Protein AF-A0A8H9IGS4-F1 (afdb_monomer)

Radius of gyration: 16.65 Å; Cα contacts (8 Å, |Δi|>4): 234; chains: 1; bounding box: 46×33×50 Å

pLDDT: mean 91.94, std 7.35, range [65.69, 98.62]

Secondary structure (DSSP, 8-state):
-HHHHHHHHHHHHHHHHHHHSSHHHHHHHHHHH--TT-EEEESS--THHHHT-SSEEEES-TTS-HHHHHHHHHHHHHT-SS-EEEEEEGGG--TTTB-GGG-EEEEEETTEEEEEE-GGGB-TT--PPP--PPPEEE----

Organism: NCBI:txid368405

Solvent-accessible surface area (backbone atoms only — not comparable to full-atom values): 8054 Å² total; per-residue (Å²): 116,68,66,60,54,52,52,48,53,57,53,52,46,64,69,43,45,55,38,71,37,47,58,54,38,53,55,37,44,45,75,72,69,69,57,71,86,32,38,37,32,48,30,86,71,61,73,57,52,65,78,64,34,85,36,36,35,35,32,41,52,92,87,46,58,54,70,50,25,45,27,42,50,51,55,59,45,67,73,56,94,64,65,45,33,40,40,32,41,55,87,78,60,48,74,57,37,33,45,77,90,48,53,41,80,31,46,61,32,75,94,35,51,34,27,40,32,46,60,84,14,56,42,98,68,48,83,65,66,87,59,85,74,61,77,46,77,46,75,52,86,132

Foldseek 3Di:
DVVVVVCCVVVVCVVCCVAAACLQLQVLVCVVPVDLAEEEEEAQDDCRCQVNDSYKYKFQDNPDDRLQRVLVLLVVQQPDPDRYKYKYFPVSDDVQFFPPVQWAFRQHYPNGGITIHHNVRGDPRDPRDHHDGDMDIHDDDD

Nearest PDB structures (foldseek):
  7mfp-assembly2_D  TM=3.446E-01  e=1.903E+00  Acanthamoeba polyphaga mimivirus
  7mfo-assembly2_C  TM=4.658E-01  e=4.153E+00  Acanthamoeba polyphaga mimivirus
  7mfq-assembly2_C  TM=3.182E-01  e=2.634E+00  Acanthamoeba polyphaga mimivirus

Mean predicted aligned error: 4.89 Å

Sequence (142 aa):
MFSLWLLYSSWGYILLDDVKTPKRIFANIYKKIGQQEATIALVNFSEQFILFSPYRIVHFGYHSQADKQLSAAYMWLQNSSEARYVLINKKDTRAECFKEEALIPVGYAHRAQWVLLSRDALTDKCSLPKTSISAFKYEPPK

Structure (mmCIF, N/CA/C/O backbone):
data_AF-A0A8H9IGS4-F1
#
_entry.id   AF-A0A8H9IGS4-F1
#
loop_
_atom_site.group_PDB
_atom_site.id
_atom_site.type_symbol
_atom_site.label_atom_id
_atom_site.label_alt_id
_atom_site.label_comp_id
_atom_site.label_asym_id
_atom_site.label_entity_id
_atom_site.label_seq_id
_atom_site.pdbx_PDB_ins_code
_atom_site.Cartn_x
_atom_site.Cartn_y
_atom_site.Cartn_z
_atom_site.occupancy
_atom_site.B_iso_or_equiv
_atom_site.auth_seq_id
_atom_site.auth_comp_id
_atom_site.auth_asym_id
_atom_site.auth_atom_id
_atom_site.pdbx_PDB_model_num
ATOM 1 N N . MET A 1 1 ? 31.820 -3.273 -31.628 1.00 65.69 1 MET A N 1
ATOM 2 C CA . MET A 1 1 ? 31.684 -3.643 -30.198 1.00 65.69 1 MET A CA 1
ATOM 3 C C . MET A 1 1 ? 30.839 -2.649 -29.392 1.00 65.69 1 MET A C 1
ATOM 5 O O . MET A 1 1 ? 29.960 -3.100 -28.675 1.00 65.69 1 MET A O 1
ATOM 9 N N . PHE A 1 2 ? 31.033 -1.327 -29.516 1.00 75.88 2 PHE A N 1
ATOM 10 C CA . PHE A 1 2 ? 30.261 -0.313 -28.763 1.00 75.88 2 PHE A CA 1
ATOM 11 C C . PHE A 1 2 ? 28.744 -0.328 -29.019 1.00 75.88 2 PHE A C 1
ATOM 13 O O . PHE A 1 2 ? 27.965 -0.201 -28.079 1.00 75.88 2 PHE A O 1
ATOM 20 N N . SER A 1 3 ? 28.311 -0.554 -30.261 1.00 79.12 3 SER A N 1
ATOM 21 C CA . SER A 1 3 ? 26.884 -0.566 -30.613 1.00 79.12 3 SER A CA 1
ATOM 22 C C . SER A 1 3 ? 26.099 -1.681 -29.914 1.00 79.12 3 SER A C 1
ATOM 24 O O . SER A 1 3 ? 24.941 -1.480 -29.568 1.00 79.12 3 SER A O 1
ATOM 26 N N . LEU A 1 4 ? 26.737 -2.828 -29.644 1.00 81.81 4 LEU A N 1
ATOM 27 C CA . LEU A 1 4 ? 26.123 -3.933 -28.903 1.00 81.81 4 LEU A CA 1
ATOM 28 C C . LEU A 1 4 ? 25.860 -3.539 -27.441 1.00 81.81 4 LEU A C 1
ATOM 30 O O . LEU A 1 4 ? 24.785 -3.809 -26.917 1.00 81.81 4 LEU A O 1
ATOM 34 N N . TRP A 1 5 ? 26.808 -2.849 -26.803 1.00 81.81 5 TRP A N 1
ATOM 35 C CA . TRP A 1 5 ? 26.668 -2.374 -25.423 1.00 81.81 5 TRP A CA 1
ATOM 36 C C . TRP A 1 5 ? 25.646 -1.249 -25.285 1.00 81.81 5 TRP A C 1
ATOM 38 O O . TRP A 1 5 ? 24.908 -1.225 -24.303 1.00 81.81 5 TRP A O 1
ATOM 48 N N . LEU A 1 6 ? 25.568 -0.348 -26.268 1.00 81.56 6 LEU A N 1
ATOM 49 C CA . LEU A 1 6 ? 24.555 0.708 -26.300 1.00 81.56 6 LEU A CA 1
ATOM 50 C C . LEU A 1 6 ? 23.150 0.121 -26.474 1.00 81.56 6 LEU A C 1
ATOM 52 O O . LEU A 1 6 ? 22.269 0.424 -25.676 1.00 81.56 6 LEU A O 1
ATOM 56 N N . LEU A 1 7 ? 22.958 -0.789 -27.437 1.00 78.31 7 LEU A N 1
ATOM 57 C CA . LEU A 1 7 ? 21.678 -1.481 -27.633 1.00 78.31 7 LEU A CA 1
ATOM 58 C C . LEU A 1 7 ? 21.268 -2.281 -26.393 1.00 78.31 7 LEU A C 1
ATOM 60 O O . LEU A 1 7 ? 20.127 -2.181 -25.946 1.00 78.31 7 LEU A O 1
ATOM 64 N N . TYR A 1 8 ? 22.202 -3.027 -25.801 1.00 80.75 8 TYR A N 1
ATOM 65 C CA . TYR A 1 8 ? 21.939 -3.815 -24.601 1.00 80.75 8 TYR A CA 1
ATOM 66 C C . TYR A 1 8 ? 21.579 -2.935 -23.396 1.00 80.75 8 TYR A C 1
ATOM 68 O O . TYR A 1 8 ? 20.606 -3.213 -22.696 1.00 80.75 8 TYR A O 1
ATOM 76 N N . SER A 1 9 ? 22.315 -1.842 -23.180 1.00 80.88 9 SER A N 1
ATOM 77 C CA . SER A 1 9 ? 22.078 -0.933 -22.053 1.00 80.88 9 SER A CA 1
ATOM 78 C C . SER A 1 9 ? 20.759 -0.174 -22.201 1.00 80.88 9 SER A C 1
ATOM 80 O O . SER A 1 9 ? 19.993 -0.104 -21.243 1.00 80.88 9 SER A O 1
ATOM 82 N N . SER A 1 10 ? 20.452 0.350 -23.392 1.00 78.50 10 SER A N 1
ATOM 83 C CA . SER A 1 10 ? 19.215 1.100 -23.633 1.00 78.50 10 SER A CA 1
ATOM 84 C C . SER A 1 10 ? 17.982 0.201 -23.597 1.00 78.50 10 SER A C 1
ATOM 86 O O . SER A 1 10 ? 16.996 0.534 -22.940 1.00 78.50 10 SER A O 1
ATOM 88 N N . TRP A 1 11 ? 18.028 -0.961 -24.252 1.00 79.00 11 TRP A N 1
ATOM 89 C CA . TRP A 1 11 ? 16.861 -1.839 -24.320 1.00 79.00 11 TRP A CA 1
ATOM 90 C C . TRP A 1 11 ? 16.629 -2.589 -23.005 1.00 79.00 11 TRP A C 1
ATOM 92 O O . TRP A 1 11 ? 15.495 -2.684 -22.531 1.00 79.00 11 TRP A O 1
ATOM 102 N N . GLY A 1 12 ? 17.709 -3.041 -22.360 1.00 76.69 12 GLY A N 1
ATOM 103 C CA . GLY A 1 12 ? 17.648 -3.649 -21.035 1.00 76.69 12 GLY A CA 1
ATOM 104 C C . GLY A 1 12 ? 17.122 -2.685 -19.970 1.00 76.69 12 GLY A C 1
ATOM 105 O O . GLY A 1 12 ? 16.391 -3.106 -19.076 1.00 76.69 12 GLY A O 1
ATOM 106 N N . TYR A 1 13 ? 17.425 -1.386 -20.077 1.00 76.19 13 TYR A N 1
ATOM 107 C CA . TYR A 1 13 ? 16.896 -0.378 -19.158 1.00 76.19 13 TYR A CA 1
ATOM 108 C C . TYR A 1 13 ? 15.373 -0.236 -19.261 1.00 76.19 13 TYR A C 1
ATOM 110 O O . TYR A 1 13 ? 14.701 -0.283 -18.234 1.00 76.19 13 TYR A O 1
ATOM 118 N N . ILE A 1 14 ? 14.823 -0.148 -20.479 1.00 76.62 14 ILE A N 1
ATOM 119 C CA . ILE A 1 14 ? 13.369 -0.034 -20.705 1.00 76.62 14 ILE A CA 1
ATOM 120 C C . ILE A 1 14 ? 12.629 -1.240 -20.113 1.00 76.62 14 ILE A C 1
ATOM 122 O O . ILE A 1 14 ? 11.609 -1.077 -19.451 1.00 76.62 14 ILE A O 1
ATOM 126 N N . LEU A 1 15 ? 13.168 -2.449 -20.295 1.00 75.44 15 LEU A N 1
ATOM 127 C CA . LEU A 1 15 ? 12.560 -3.668 -19.756 1.00 75.44 15 LEU A CA 1
ATOM 128 C C . LEU A 1 15 ? 12.600 -3.715 -18.215 1.00 75.44 15 LEU A C 1
ATOM 130 O O . LEU A 1 15 ? 11.709 -4.272 -17.576 1.00 75.44 15 LEU A O 1
ATOM 134 N N . LEU A 1 16 ? 13.651 -3.154 -17.610 1.00 79.19 16 LEU A N 1
ATOM 135 C CA . LEU A 1 16 ? 13.858 -3.179 -16.162 1.00 79.19 16 LEU A CA 1
ATOM 136 C C . LEU A 1 16 ? 13.170 -2.023 -15.420 1.00 79.19 16 LEU A C 1
ATOM 138 O O . LEU A 1 16 ? 12.942 -2.173 -14.217 1.00 79.19 16 LEU A O 1
ATOM 142 N N . ASP A 1 17 ? 12.841 -0.906 -16.083 1.00 78.06 17 ASP A N 1
ATOM 143 C CA . ASP A 1 17 ? 12.199 0.268 -15.455 1.00 78.06 17 ASP A CA 1
ATOM 144 C C . ASP A 1 17 ? 10.896 -0.122 -14.742 1.00 78.06 17 ASP A C 1
ATOM 146 O O . ASP A 1 17 ? 10.676 0.243 -13.587 1.00 78.06 17 ASP A O 1
ATOM 150 N N . ASP A 1 18 ? 10.098 -0.983 -15.375 1.00 73.69 18 ASP A N 1
ATOM 151 C CA . ASP A 1 18 ? 8.821 -1.501 -14.866 1.00 73.69 18 ASP A CA 1
ATOM 152 C C . ASP A 1 18 ? 8.928 -2.312 -13.565 1.00 73.69 18 ASP A C 1
ATOM 154 O O . ASP A 1 18 ? 7.941 -2.484 -12.846 1.00 73.69 18 ASP A O 1
ATOM 158 N N . VAL A 1 19 ? 10.109 -2.870 -13.284 1.00 80.06 19 VAL A N 1
ATOM 159 C CA . VAL A 1 19 ? 10.375 -3.688 -12.090 1.00 80.06 19 VAL A CA 1
ATOM 160 C C . VAL A 1 19 ? 11.153 -2.892 -11.043 1.00 80.06 19 VAL A C 1
ATOM 162 O O . VAL A 1 19 ? 11.070 -3.189 -9.849 1.00 80.06 19 VAL A O 1
ATOM 165 N N . LYS A 1 20 ? 11.924 -1.892 -11.479 1.00 85.94 20 LYS A N 1
ATOM 166 C CA . LYS A 1 20 ? 12.751 -1.036 -10.622 1.00 85.94 20 LYS A CA 1
ATOM 167 C C . LYS A 1 20 ? 12.031 0.207 -10.120 1.00 85.94 20 LYS A C 1
ATOM 169 O O . LYS A 1 20 ? 12.526 0.785 -9.163 1.00 85.94 20 LYS A O 1
ATOM 174 N N . THR A 1 21 ? 10.921 0.594 -10.745 1.00 91.00 21 THR A N 1
ATOM 175 C CA . THR A 1 21 ? 10.111 1.751 -10.358 1.00 91.00 21 THR A CA 1
ATOM 176 C C . THR A 1 21 ? 8.672 1.334 -10.038 1.00 91.00 21 THR A C 1
ATOM 178 O O . THR A 1 21 ? 8.194 0.298 -10.509 1.00 91.00 21 THR A O 1
ATOM 181 N N . PRO A 1 22 ? 7.932 2.138 -9.258 1.00 94.69 22 PRO A N 1
ATOM 182 C CA . PRO A 1 22 ? 6.553 1.833 -8.886 1.00 94.69 22 PRO A CA 1
ATOM 183 C C . PRO A 1 22 ? 5.510 2.377 -9.876 1.00 94.69 22 PRO A C 1
ATOM 185 O O . PRO A 1 22 ? 4.313 2.251 -9.623 1.00 94.69 22 PRO A O 1
ATOM 188 N N . LYS A 1 23 ? 5.914 2.956 -11.017 1.00 94.00 23 LYS A N 1
ATOM 189 C CA . LYS A 1 23 ? 4.991 3.586 -11.985 1.00 94.00 23 LYS A CA 1
ATOM 190 C C . LYS A 1 23 ? 3.869 2.640 -12.422 1.00 94.00 23 LYS A C 1
ATOM 192 O O . LYS A 1 23 ? 2.696 3.010 -12.421 1.00 94.00 23 LYS A O 1
ATOM 197 N N . ARG A 1 24 ? 4.218 1.387 -12.732 1.00 94.38 24 ARG A N 1
ATOM 198 C CA . ARG A 1 24 ? 3.246 0.357 -13.124 1.00 94.38 24 ARG A CA 1
ATOM 199 C C . ARG A 1 24 ? 2.301 -0.025 -11.983 1.00 94.38 24 ARG A C 1
ATOM 201 O O . ARG A 1 24 ? 1.132 -0.300 -12.242 1.00 94.38 24 ARG A O 1
ATOM 208 N N . ILE A 1 25 ? 2.781 -0.002 -10.736 1.00 97.25 25 ILE A N 1
ATOM 209 C CA . ILE A 1 25 ? 1.942 -0.231 -9.553 1.00 97.25 25 ILE A CA 1
ATOM 210 C C . ILE A 1 25 ? 0.866 0.855 -9.467 1.00 97.25 25 ILE A C 1
ATOM 212 O O . ILE A 1 25 ? -0.316 0.529 -9.394 1.00 97.25 25 ILE A O 1
ATOM 216 N N . PHE A 1 26 ? 1.240 2.132 -9.578 1.00 96.69 26 PHE A N 1
ATOM 217 C CA . PHE A 1 26 ? 0.278 3.238 -9.553 1.00 96.69 26 PHE A CA 1
ATOM 218 C C . PHE A 1 26 ? -0.689 3.231 -10.740 1.00 96.69 26 PHE A C 1
ATOM 220 O O . PHE A 1 26 ? -1.884 3.445 -10.549 1.00 96.69 26 PHE A O 1
ATOM 227 N N . ALA A 1 27 ? -0.220 2.897 -11.946 1.00 95.56 27 ALA A N 1
ATOM 228 C CA . ALA A 1 27 ? -1.099 2.727 -13.102 1.00 95.56 27 ALA A CA 1
ATOM 229 C C . ALA A 1 27 ? -2.142 1.614 -12.881 1.00 95.56 27 ALA A C 1
ATOM 231 O O . ALA A 1 27 ? -3.302 1.754 -13.270 1.00 95.56 27 ALA A O 1
ATOM 232 N N . ASN A 1 28 ? -1.755 0.510 -12.236 1.00 97.00 28 ASN A N 1
ATOM 233 C CA . ASN A 1 28 ? -2.679 -0.567 -11.890 1.00 97.00 28 ASN A CA 1
ATOM 234 C C . ASN A 1 28 ? -3.639 -0.171 -10.766 1.00 97.00 28 ASN A C 1
ATOM 236 O O . ASN A 1 28 ? -4.811 -0.530 -10.842 1.00 97.00 28 ASN A O 1
ATOM 240 N N . ILE A 1 29 ? -3.185 0.597 -9.772 1.00 97.38 29 ILE A N 1
ATOM 241 C CA . ILE A 1 29 ? -4.066 1.177 -8.750 1.00 97.38 29 ILE A CA 1
ATOM 242 C C . ILE A 1 29 ? -5.139 2.030 -9.431 1.00 97.38 29 ILE A C 1
ATOM 244 O O . ILE A 1 29 ? -6.322 1.769 -9.233 1.00 97.38 29 ILE A O 1
ATOM 248 N N . TYR A 1 30 ? -4.755 2.949 -10.322 1.00 95.88 30 TYR A N 1
ATOM 249 C CA . TYR A 1 30 ? -5.700 3.783 -11.070 1.00 95.88 30 TYR A CA 1
ATOM 250 C C . TYR A 1 30 ? -6.739 2.948 -11.827 1.00 95.88 30 TYR A C 1
ATOM 252 O O . TYR A 1 30 ? -7.935 3.200 -11.708 1.00 95.88 30 TYR A O 1
ATOM 260 N N . LYS A 1 31 ? -6.308 1.889 -12.525 1.00 96.12 31 LYS A N 1
ATOM 261 C CA . LYS A 1 31 ? -7.216 0.963 -13.226 1.00 96.12 31 LYS A CA 1
ATOM 262 C C . LYS A 1 31 ? -8.184 0.225 -12.296 1.00 96.12 31 LYS A C 1
ATOM 264 O O . LYS A 1 31 ? -9.243 -0.191 -12.755 1.00 96.12 31 LYS A O 1
ATOM 269 N N . LYS A 1 32 ? -7.812 -0.005 -11.033 1.00 94.81 32 LYS A N 1
ATOM 270 C CA . LYS A 1 32 ? -8.616 -0.766 -10.066 1.00 94.81 32 LYS A CA 1
ATOM 271 C C . LYS A 1 32 ? -9.596 0.105 -9.291 1.00 94.81 32 LYS A C 1
ATOM 273 O O . LYS A 1 32 ? -10.731 -0.318 -9.113 1.00 94.81 32 LYS A O 1
ATOM 278 N N . ILE A 1 33 ? -9.167 1.280 -8.830 1.00 92.38 33 ILE A N 1
ATOM 279 C CA . ILE A 1 33 ? -9.987 2.131 -7.952 1.00 92.38 33 ILE A CA 1
ATOM 280 C C . ILE A 1 33 ? -10.565 3.362 -8.658 1.00 92.38 33 ILE A C 1
ATOM 282 O O . ILE A 1 33 ? -11.509 3.949 -8.146 1.00 92.38 33 ILE A O 1
ATOM 286 N N . GLY A 1 34 ? -10.008 3.793 -9.797 1.00 88.19 34 GLY A N 1
ATOM 287 C CA . GLY A 1 34 ? 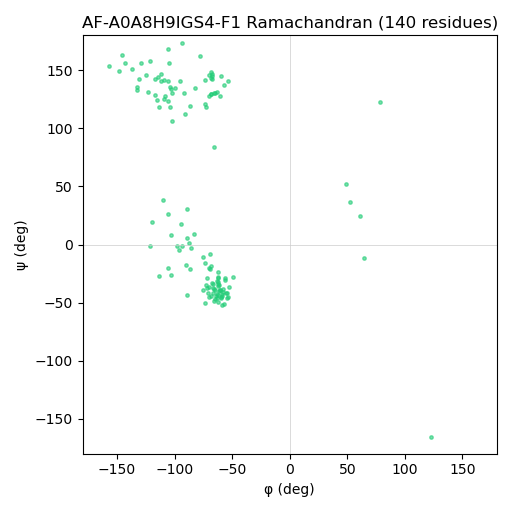-10.478 4.944 -10.590 1.00 88.19 34 GLY A CA 1
ATOM 288 C C . GLY A 1 34 ? -10.387 6.326 -9.916 1.00 88.19 34 GLY A C 1
ATOM 289 O O . GLY A 1 34 ? -10.554 7.345 -10.578 1.00 88.19 34 GLY A O 1
ATOM 290 N N . GLN A 1 35 ? -10.116 6.387 -8.612 1.00 80.69 35 GLN A N 1
ATOM 291 C CA . GLN A 1 35 ? -10.140 7.599 -7.794 1.00 80.69 35 GLN A CA 1
ATOM 292 C C . GLN A 1 35 ? -8.769 8.276 -7.752 1.00 80.69 35 GLN A C 1
ATOM 294 O O . GLN A 1 35 ? -7.853 7.741 -7.137 1.00 80.69 35 GLN A O 1
ATOM 299 N N . GLN A 1 36 ? -8.627 9.468 -8.341 1.00 79.56 36 GLN A N 1
ATOM 300 C CA . GLN A 1 36 ? -7.383 10.257 -8.252 1.00 79.56 36 GLN A CA 1
ATOM 301 C C . GLN A 1 36 ? -7.165 10.871 -6.860 1.00 79.56 36 GLN A C 1
ATOM 303 O O . GLN A 1 36 ? -6.032 10.997 -6.412 1.00 79.56 36 GLN A O 1
ATOM 308 N N . GLU A 1 37 ? -8.248 11.159 -6.135 1.00 88.06 37 GLU A N 1
ATOM 309 C CA . GLU A 1 37 ? -8.213 11.775 -4.799 1.00 88.06 37 GLU A CA 1
ATOM 310 C C . GLU A 1 37 ? -7.975 10.782 -3.647 1.00 88.06 37 GLU A C 1
ATOM 312 O O . GLU A 1 37 ? -8.105 11.129 -2.470 1.00 88.06 37 GLU A O 1
ATOM 317 N N . ALA A 1 38 ? -7.638 9.530 -3.961 1.00 93.94 38 ALA A N 1
ATOM 318 C CA . ALA A 1 38 ? -7.330 8.532 -2.950 1.00 93.94 38 ALA A CA 1
ATOM 319 C C . ALA A 1 38 ? -6.027 8.875 -2.209 1.00 93.94 38 ALA A C 1
ATOM 321 O O . ALA A 1 38 ? -5.050 9.333 -2.803 1.00 93.94 38 ALA A O 1
ATOM 322 N N . THR A 1 39 ? -5.999 8.608 -0.901 1.00 96.12 39 THR A N 1
ATOM 323 C CA . THR A 1 39 ? -4.761 8.671 -0.111 1.00 96.12 39 THR A CA 1
ATOM 324 C C . THR A 1 39 ? -4.235 7.264 0.129 1.00 96.12 39 THR A C 1
ATOM 326 O O . THR A 1 39 ? -4.976 6.390 0.583 1.00 96.12 39 THR A O 1
ATOM 329 N N . ILE A 1 40 ? -2.951 7.048 -0.151 1.00 97.62 40 ILE A N 1
ATOM 330 C CA . ILE A 1 40 ? -2.314 5.736 -0.048 1.00 97.62 40 ILE A CA 1
ATOM 331 C C . ILE A 1 40 ? -1.275 5.755 1.068 1.00 97.62 40 ILE A C 1
ATOM 333 O O . ILE A 1 40 ? -0.295 6.495 1.015 1.00 97.62 40 ILE A O 1
ATOM 337 N N . ALA A 1 41 ? -1.476 4.915 2.076 1.00 97.94 41 ALA A N 1
ATOM 338 C CA . ALA A 1 41 ? -0.471 4.635 3.082 1.00 97.94 41 ALA A CA 1
ATOM 339 C C . ALA A 1 41 ? 0.517 3.572 2.582 1.00 97.94 41 ALA A C 1
ATOM 341 O O . ALA A 1 41 ? 0.103 2.546 2.048 1.00 97.94 41 ALA A O 1
ATOM 342 N N . LEU A 1 42 ? 1.813 3.792 2.781 1.00 98.50 42 LEU A N 1
ATOM 343 C CA . LEU A 1 42 ? 2.872 2.857 2.404 1.00 98.50 42 LEU A CA 1
ATOM 344 C C . LEU A 1 42 ? 3.412 2.119 3.634 1.00 98.50 42 LEU A C 1
ATOM 346 O O . LEU A 1 42 ? 3.709 2.741 4.658 1.00 98.50 42 LEU A O 1
ATOM 350 N N . VAL A 1 43 ? 3.593 0.803 3.509 1.00 98.12 43 VAL A N 1
ATOM 351 C CA . VAL A 1 43 ? 4.228 -0.050 4.527 1.00 98.12 43 VAL A CA 1
ATOM 352 C C . VAL A 1 43 ? 5.423 -0.769 3.913 1.00 98.12 43 VAL A C 1
ATOM 354 O O . VAL A 1 43 ? 5.292 -1.366 2.847 1.00 98.12 43 VAL A O 1
ATOM 357 N N . ASN A 1 44 ? 6.574 -0.727 4.599 1.00 96.88 44 ASN A N 1
ATOM 358 C CA . ASN A 1 44 ? 7.806 -1.426 4.208 1.00 96.88 44 ASN A CA 1
ATOM 359 C C . ASN A 1 44 ? 8.178 -1.198 2.725 1.00 96.88 44 ASN A C 1
ATOM 361 O O . ASN A 1 44 ? 8.333 -2.127 1.930 1.00 96.88 44 ASN A O 1
ATOM 365 N N . PHE A 1 45 ? 8.234 0.074 2.340 1.00 96.38 45 PHE A N 1
ATOM 366 C CA . PHE A 1 45 ? 8.325 0.532 0.955 1.00 96.38 45 PHE A CA 1
ATOM 367 C C . PHE A 1 45 ? 9.725 1.041 0.599 1.00 96.38 45 PHE A C 1
ATOM 369 O O . PHE A 1 45 ? 10.552 1.251 1.475 1.00 96.38 45 PHE A O 1
ATOM 376 N N . SER A 1 46 ? 9.982 1.260 -0.696 1.00 95.44 46 SER A N 1
ATOM 377 C CA . SER A 1 46 ? 11.158 1.995 -1.195 1.00 95.44 46 SER A CA 1
ATOM 378 C C . SER A 1 46 ? 10.795 3.460 -1.440 1.00 95.44 46 SER A C 1
ATOM 380 O O . SER A 1 46 ? 9.728 3.717 -1.988 1.00 95.44 46 SER A O 1
ATOM 382 N N . GLU A 1 47 ? 11.681 4.413 -1.130 1.00 94.25 47 GLU A N 1
ATOM 383 C CA . GLU A 1 47 ? 11.453 5.866 -1.300 1.00 94.25 47 GLU A CA 1
ATOM 384 C C . GLU A 1 47 ? 10.917 6.269 -2.684 1.00 94.25 47 GLU A C 1
ATOM 386 O O . GLU A 1 47 ? 10.154 7.227 -2.801 1.00 94.25 47 GLU A O 1
ATOM 391 N N . GLN A 1 48 ? 11.232 5.500 -3.731 1.00 95.06 48 GLN A N 1
ATOM 392 C CA . GLN A 1 48 ? 10.693 5.715 -5.075 1.00 95.06 48 GLN A CA 1
ATOM 393 C C . GLN A 1 48 ? 9.157 5.707 -5.130 1.00 95.06 48 GLN A C 1
ATOM 395 O O . GLN A 1 48 ? 8.583 6.392 -5.971 1.00 95.06 48 GLN A O 1
ATOM 400 N N . PHE A 1 49 ? 8.473 4.981 -4.238 1.00 96.75 49 PHE A N 1
ATOM 401 C CA . PHE A 1 49 ? 7.010 5.033 -4.145 1.00 96.75 49 PHE A CA 1
ATOM 402 C C . PHE A 1 49 ? 6.502 6.420 -3.777 1.00 96.75 49 PHE A C 1
ATOM 404 O O . PHE A 1 49 ? 5.450 6.798 -4.266 1.00 96.75 49 PHE A O 1
ATOM 411 N N . ILE A 1 50 ? 7.240 7.194 -2.981 1.00 95.94 50 ILE A N 1
ATOM 412 C CA . ILE A 1 50 ? 6.886 8.591 -2.714 1.00 95.94 50 ILE A CA 1
ATOM 413 C C . ILE A 1 50 ? 7.191 9.434 -3.956 1.00 95.94 50 ILE A C 1
ATOM 415 O O . ILE A 1 50 ? 6.314 10.137 -4.446 1.00 95.94 50 ILE A O 1
ATOM 419 N N . LEU A 1 51 ? 8.405 9.310 -4.506 1.00 94.06 51 LEU A N 1
ATOM 420 C CA . LEU A 1 51 ? 8.893 10.161 -5.601 1.00 94.06 51 LEU A CA 1
ATOM 421 C C . LEU A 1 51 ? 8.072 10.062 -6.894 1.00 94.06 51 LEU A C 1
ATOM 423 O O . LEU A 1 51 ? 7.947 11.047 -7.613 1.00 94.06 51 LEU A O 1
ATOM 427 N N . PHE A 1 52 ? 7.540 8.879 -7.207 1.00 94.44 52 PHE A N 1
ATOM 428 C CA . PHE A 1 52 ? 6.755 8.635 -8.420 1.00 94.44 52 PHE A CA 1
ATOM 429 C C . PHE A 1 52 ? 5.244 8.570 -8.161 1.00 94.44 52 PHE A C 1
ATOM 431 O O . PHE A 1 52 ? 4.500 8.175 -9.060 1.00 94.44 52 PHE A O 1
ATOM 438 N N . SER A 1 53 ? 4.779 8.889 -6.948 1.00 95.25 53 SER A N 1
ATOM 439 C CA . SER A 1 53 ? 3.356 8.790 -6.626 1.00 95.25 53 SER A CA 1
ATOM 440 C C . SER A 1 53 ? 2.542 9.860 -7.354 1.00 95.25 53 SER A C 1
ATOM 442 O O . SER A 1 53 ? 2.834 11.041 -7.190 1.00 95.25 53 SER A O 1
ATOM 444 N N . PRO A 1 54 ? 1.465 9.490 -8.070 1.00 95.25 54 PRO A N 1
ATOM 445 C CA . PRO A 1 54 ? 0.434 10.434 -8.492 1.00 95.25 54 PRO A CA 1
ATOM 446 C C . PRO A 1 54 ? -0.644 10.650 -7.411 1.00 95.25 54 PRO A C 1
ATOM 448 O O . PRO A 1 54 ? -1.564 11.433 -7.608 1.00 95.25 54 PRO A O 1
ATOM 451 N N . TYR A 1 55 ? -0.561 9.935 -6.285 1.00 96.06 55 TYR A N 1
ATOM 452 C CA . TYR A 1 55 ? -1.504 9.993 -5.167 1.00 96.06 55 TYR A CA 1
ATOM 453 C C . TYR A 1 55 ? -0.921 10.752 -3.980 1.00 96.06 55 TYR A C 1
ATOM 455 O O . TYR A 1 55 ? 0.297 10.759 -3.773 1.00 96.06 55 TYR A O 1
ATOM 463 N N . ARG A 1 56 ? -1.798 11.286 -3.124 1.00 96.06 56 ARG A N 1
ATOM 464 C CA . ARG A 1 56 ? -1.411 11.694 -1.769 1.00 96.06 56 ARG A CA 1
ATOM 465 C C . ARG A 1 56 ? -0.897 10.472 -1.012 1.00 96.06 56 ARG A C 1
ATOM 467 O O . ARG A 1 56 ? -1.582 9.450 -0.948 1.00 96.06 56 ARG A O 1
ATOM 474 N N . ILE A 1 57 ? 0.295 10.578 -0.435 1.00 97.38 57 ILE A N 1
ATOM 475 C CA . ILE A 1 57 ? 0.938 9.484 0.294 1.00 97.38 57 ILE A CA 1
ATOM 476 C C . ILE A 1 57 ? 0.951 9.762 1.791 1.00 97.38 57 ILE A C 1
ATOM 478 O O . ILE A 1 57 ? 1.206 10.880 2.236 1.00 97.38 57 ILE A O 1
ATOM 482 N N . VAL A 1 58 ? 0.727 8.705 2.567 1.00 97.56 58 VAL A N 1
ATOM 483 C CA . VAL A 1 58 ? 1.058 8.641 3.990 1.00 97.56 58 VAL A CA 1
ATOM 484 C C . VAL A 1 58 ? 2.108 7.551 4.207 1.00 97.56 58 VAL A C 1
ATOM 486 O O . VAL A 1 58 ? 2.057 6.497 3.584 1.00 97.56 58 VAL A O 1
ATOM 489 N N . HIS A 1 59 ? 3.070 7.758 5.096 1.00 97.88 59 HIS A N 1
ATOM 490 C CA . HIS A 1 59 ? 3.967 6.687 5.535 1.00 97.88 59 HIS A CA 1
ATOM 491 C C . HIS A 1 59 ? 4.355 6.858 7.003 1.00 97.88 59 HIS A C 1
ATOM 493 O O . HIS A 1 59 ? 4.217 7.938 7.568 1.00 97.88 59 HIS A O 1
ATOM 499 N N . PHE A 1 60 ? 4.864 5.803 7.636 1.00 97.38 60 PHE A N 1
ATOM 500 C CA . PHE A 1 60 ? 5.092 5.772 9.090 1.00 97.38 60 PHE A CA 1
ATOM 501 C C . PHE A 1 60 ? 6.583 5.791 9.459 1.00 97.38 60 PHE A C 1
ATOM 503 O O . PHE A 1 60 ? 7.038 5.118 10.382 1.00 97.38 60 PHE A O 1
ATOM 510 N N . GLY A 1 61 ? 7.355 6.570 8.695 1.00 95.44 61 GLY A N 1
ATOM 511 C CA . GLY A 1 61 ? 8.813 6.679 8.794 1.00 95.44 61 GLY A CA 1
ATOM 512 C C . GLY A 1 61 ? 9.543 5.500 8.143 1.00 95.44 61 GLY A C 1
ATOM 513 O O . GLY A 1 61 ? 9.341 4.350 8.516 1.00 95.44 61 GLY A O 1
ATOM 514 N N . TYR A 1 62 ? 10.411 5.793 7.171 1.00 92.19 62 TYR A N 1
ATOM 515 C CA . TYR A 1 62 ? 11.103 4.779 6.362 1.00 92.19 62 TYR A CA 1
ATOM 516 C C . TYR A 1 62 ? 11.944 3.798 7.203 1.00 92.19 62 TYR A C 1
ATOM 518 O O . TYR A 1 62 ? 11.893 2.593 6.983 1.00 92.19 62 TYR A O 1
ATOM 526 N N . HIS A 1 63 ? 12.645 4.298 8.227 1.00 93.25 63 HIS A N 1
ATOM 527 C CA . HIS A 1 63 ? 13.474 3.486 9.132 1.00 93.25 63 HIS A CA 1
ATOM 528 C C . HIS A 1 63 ? 12.723 2.890 10.335 1.00 93.25 63 HIS A C 1
ATOM 530 O O . HIS A 1 63 ? 13.334 2.234 11.180 1.00 93.25 63 HIS A O 1
ATOM 536 N N . SER A 1 64 ? 11.412 3.112 10.458 1.00 95.94 64 SER A N 1
ATOM 537 C CA . SER A 1 64 ? 10.625 2.484 11.523 1.00 95.94 64 SER A CA 1
ATOM 538 C C . SER A 1 64 ? 10.526 0.975 11.285 1.00 95.94 64 SER A C 1
ATOM 540 O O . SER A 1 64 ? 10.457 0.526 10.144 1.00 95.94 64 SER A O 1
ATOM 542 N N . GLN A 1 65 ? 10.453 0.175 12.351 1.00 95.88 65 GLN A N 1
ATOM 543 C CA . GLN A 1 65 ? 10.255 -1.276 12.233 1.00 95.88 65 GLN A CA 1
ATOM 544 C C . GLN A 1 65 ? 8.970 -1.604 11.455 1.00 95.88 65 GLN A C 1
ATOM 546 O O . GLN A 1 65 ? 7.926 -1.002 11.720 1.00 95.88 65 GLN A O 1
ATOM 551 N N . ALA A 1 66 ? 9.034 -2.584 10.546 1.00 94.81 66 ALA A N 1
ATOM 552 C CA . ALA A 1 66 ? 7.931 -2.941 9.648 1.00 94.81 66 ALA A CA 1
ATOM 553 C C . ALA A 1 66 ? 6.623 -3.254 10.395 1.00 94.81 66 ALA A C 1
ATOM 555 O O . ALA A 1 66 ? 5.572 -2.744 10.024 1.00 94.81 66 ALA A O 1
ATOM 556 N N . ASP A 1 67 ? 6.693 -3.984 11.511 1.00 95.00 67 ASP A N 1
ATOM 557 C CA . ASP A 1 67 ? 5.523 -4.302 12.340 1.00 95.00 67 ASP A CA 1
ATOM 558 C C . ASP A 1 67 ? 4.853 -3.062 12.940 1.00 95.00 67 ASP A C 1
ATOM 560 O O . ASP A 1 67 ? 3.626 -2.994 13.038 1.00 95.00 67 ASP A O 1
ATOM 564 N N . LYS A 1 68 ? 5.645 -2.046 13.306 1.00 96.94 68 LYS A N 1
ATOM 565 C CA . LYS A 1 68 ? 5.101 -0.768 13.775 1.00 96.94 68 LYS A CA 1
ATOM 566 C C . LYS A 1 68 ? 4.471 0.001 12.616 1.00 96.94 68 LYS A C 1
ATOM 568 O O . LYS A 1 68 ? 3.384 0.537 12.786 1.00 96.94 68 LYS A O 1
ATOM 573 N N . GLN A 1 69 ? 5.096 0.017 11.435 1.00 97.88 69 GLN A N 1
ATOM 574 C CA . GLN A 1 69 ? 4.486 0.622 10.244 1.00 97.88 69 GLN A CA 1
ATOM 575 C C . GLN A 1 69 ? 3.150 -0.050 9.895 1.00 97.88 69 GLN A C 1
ATOM 577 O O . GLN A 1 69 ? 2.172 0.646 9.647 1.00 97.88 69 GLN A O 1
ATOM 582 N N . LEU A 1 70 ? 3.088 -1.386 9.936 1.00 97.38 70 LEU A N 1
ATOM 583 C CA . LEU A 1 70 ? 1.877 -2.159 9.667 1.00 97.38 70 LEU A CA 1
ATOM 584 C C . LEU A 1 70 ? 0.772 -1.863 10.684 1.00 97.38 70 LEU A C 1
ATOM 586 O O . LEU A 1 70 ? -0.368 -1.616 10.300 1.00 97.38 70 LEU A O 1
ATOM 590 N N . SER A 1 71 ? 1.114 -1.844 11.974 1.00 96.62 71 SER A N 1
ATOM 591 C CA . SER A 1 71 ? 0.177 -1.482 13.043 1.00 96.62 71 SER A CA 1
ATOM 592 C C . SER A 1 71 ? -0.372 -0.061 12.866 1.00 96.62 71 SER A C 1
ATOM 594 O O . SER A 1 71 ? -1.586 0.150 12.910 1.00 96.62 71 SER A O 1
ATOM 596 N N . ALA A 1 72 ? 0.498 0.912 12.573 1.00 97.06 72 ALA A N 1
ATOM 597 C CA . ALA A 1 72 ? 0.083 2.288 12.317 1.00 97.06 72 ALA A CA 1
ATOM 598 C C . ALA A 1 72 ? -0.811 2.397 11.072 1.00 97.06 72 ALA A C 1
ATOM 600 O O . ALA A 1 72 ? -1.833 3.080 11.112 1.00 97.06 72 ALA A O 1
ATOM 601 N N . ALA A 1 73 ? -0.468 1.688 9.992 1.00 97.12 73 ALA A N 1
ATOM 602 C CA . ALA A 1 73 ? -1.245 1.643 8.756 1.00 97.12 73 ALA A CA 1
ATOM 603 C C . ALA A 1 73 ? -2.637 1.046 8.972 1.00 97.12 73 ALA A C 1
ATOM 605 O O . ALA A 1 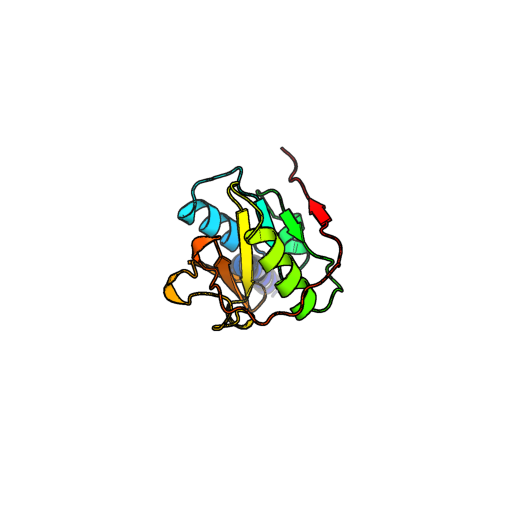73 ? -3.623 1.606 8.496 1.00 97.12 73 ALA A O 1
ATOM 606 N N . TYR A 1 74 ? -2.723 -0.043 9.738 1.00 96.31 74 TYR A N 1
ATOM 607 C CA . TYR A 1 74 ? -3.982 -0.674 10.117 1.00 96.31 74 TYR A CA 1
ATOM 608 C C . TYR A 1 74 ? -4.883 0.307 10.880 1.00 96.31 74 TYR A C 1
ATOM 610 O O . TYR A 1 74 ? -6.025 0.547 10.488 1.00 96.31 74 TYR A O 1
ATOM 618 N N . MET A 1 75 ? -4.349 0.940 11.932 1.00 94.75 75 MET A N 1
ATOM 619 C CA . MET A 1 75 ? -5.082 1.934 12.724 1.00 94.75 75 MET A CA 1
ATOM 620 C C . MET A 1 75 ? -5.496 3.148 11.878 1.00 94.75 75 MET A C 1
ATOM 622 O O .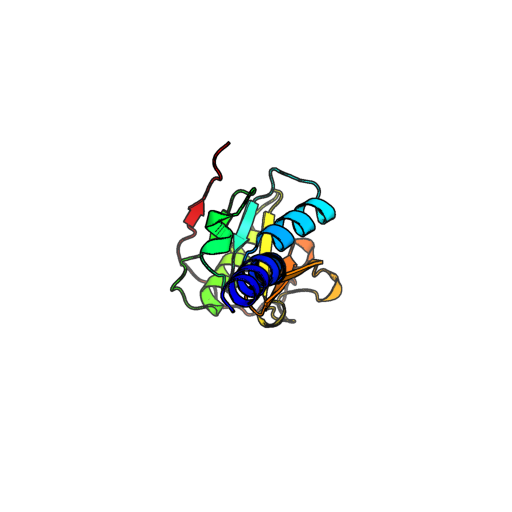 MET A 1 75 ? -6.603 3.666 12.019 1.00 94.75 75 MET A O 1
ATOM 626 N N . TRP A 1 76 ? -4.624 3.611 10.983 1.00 95.44 76 TRP A N 1
ATOM 627 C CA . TRP A 1 76 ? -4.894 4.740 10.092 1.00 95.44 76 TRP A CA 1
ATOM 628 C C . TRP A 1 76 ? -6.005 4.443 9.074 1.00 95.44 76 TRP A C 1
ATOM 630 O O . TRP A 1 76 ? -6.833 5.319 8.803 1.00 95.44 76 TRP A O 1
ATOM 640 N N . LEU A 1 77 ? -6.040 3.216 8.544 1.00 95.56 77 LEU A N 1
ATOM 641 C CA . LEU A 1 77 ? -7.054 2.746 7.601 1.00 95.56 77 LEU A CA 1
ATOM 642 C C . LEU A 1 77 ? -8.411 2.518 8.287 1.00 95.56 77 LEU A C 1
ATOM 644 O O . LEU A 1 77 ? -9.453 2.798 7.700 1.00 95.56 77 LEU A O 1
ATOM 648 N N . GLN A 1 78 ? -8.407 2.063 9.543 1.00 93.31 78 GLN A N 1
ATOM 649 C CA . GLN A 1 78 ? -9.626 1.833 10.325 1.00 93.31 78 GLN A CA 1
ATOM 650 C C . GLN A 1 78 ? -10.380 3.137 10.651 1.00 93.31 78 GLN A C 1
ATOM 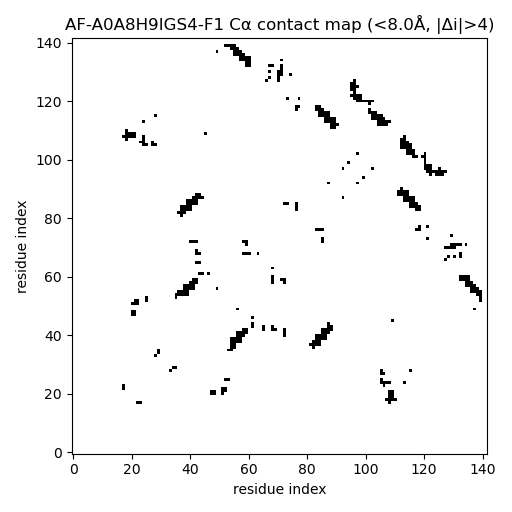652 O O . GLN A 1 78 ? -11.613 3.155 10.635 1.00 93.31 78 GLN A O 1
ATOM 657 N N . ASN A 1 79 ? -9.647 4.222 10.925 1.00 84.62 79 ASN A N 1
ATOM 658 C CA . ASN A 1 79 ? -10.159 5.477 11.490 1.00 84.62 79 ASN A CA 1
ATOM 659 C C . ASN A 1 79 ? -10.640 6.513 10.448 1.00 84.62 79 ASN A C 1
ATOM 661 O O . ASN A 1 79 ? -10.514 7.718 10.677 1.00 84.62 79 ASN A O 1
ATOM 665 N N . SER A 1 80 ? -11.152 6.100 9.284 1.00 78.06 80 SER A N 1
ATOM 666 C CA . SER A 1 80 ? -11.619 7.055 8.267 1.00 78.06 80 SER A CA 1
ATOM 667 C C . SER A 1 80 ? -12.778 6.564 7.415 1.00 78.06 80 SER A C 1
ATOM 669 O O . SER A 1 80 ? -12.890 5.378 7.118 1.00 78.06 80 SER A O 1
ATOM 671 N N . SER A 1 81 ? -13.601 7.523 6.992 1.00 69.81 81 SER A N 1
ATOM 672 C CA . SER A 1 81 ? -14.632 7.394 5.961 1.00 69.81 81 SER A CA 1
ATOM 673 C C . SER A 1 81 ? -14.162 7.849 4.569 1.00 69.81 81 SER A C 1
ATOM 675 O O . SER A 1 81 ? -14.913 7.722 3.607 1.00 69.81 81 SER A O 1
ATOM 677 N N . GLU A 1 82 ? -12.947 8.394 4.443 1.00 79.25 82 GLU A N 1
ATOM 678 C CA . GLU A 1 82 ? -12.373 8.837 3.166 1.00 79.25 82 GLU A CA 1
ATOM 679 C C . GLU A 1 82 ? -11.844 7.651 2.343 1.00 79.25 82 GLU A C 1
ATOM 681 O O . GLU A 1 82 ? -11.550 6.583 2.884 1.00 79.25 82 GLU A O 1
ATOM 686 N N . ALA A 1 83 ? -11.645 7.861 1.036 1.00 89.06 83 ALA A N 1
ATOM 687 C CA . ALA A 1 83 ? -10.995 6.902 0.141 1.00 89.06 83 ALA A CA 1
ATOM 688 C C . ALA A 1 83 ? -9.511 6.706 0.514 1.00 89.06 83 ALA A C 1
ATOM 690 O O . ALA A 1 83 ? -8.608 7.351 -0.030 1.00 89.06 83 ALA A O 1
ATOM 691 N N . ARG A 1 84 ? -9.268 5.822 1.483 1.00 95.31 84 ARG A N 1
ATOM 692 C CA . ARG A 1 84 ? -7.947 5.451 1.988 1.00 95.31 84 ARG A CA 1
ATOM 693 C C . ARG A 1 84 ? -7.617 4.022 1.628 1.00 95.31 84 ARG A C 1
ATOM 695 O O . ARG A 1 84 ? -8.457 3.130 1.729 1.00 95.31 84 ARG A O 1
ATOM 702 N N . TYR A 1 85 ? -6.356 3.820 1.281 1.00 97.50 85 TYR A N 1
ATOM 703 C CA . TYR A 1 85 ? -5.831 2.505 0.975 1.00 97.50 85 TYR A CA 1
ATOM 704 C C . TYR A 1 85 ? -4.462 2.310 1.610 1.00 97.50 85 TYR A C 1
ATOM 706 O O . TYR A 1 85 ? -3.715 3.270 1.782 1.00 97.50 85 TYR A O 1
ATOM 714 N N . VAL A 1 86 ? -4.112 1.070 1.936 1.00 98.06 86 VAL A N 1
ATOM 715 C CA . VAL A 1 86 ? -2.750 0.695 2.334 1.00 98.06 86 VAL A CA 1
ATOM 716 C C . VAL A 1 86 ? -2.124 -0.113 1.207 1.00 98.06 86 VAL A C 1
ATOM 718 O O . VAL A 1 86 ? -2.711 -1.084 0.737 1.00 98.06 86 VAL A O 1
ATOM 721 N N . LEU A 1 87 ? -0.937 0.289 0.773 1.00 98.62 87 LEU A N 1
ATOM 722 C CA . LEU A 1 87 ? -0.123 -0.419 -0.201 1.00 98.62 87 LEU A CA 1
ATOM 723 C C . LEU A 1 87 ? 1.020 -1.122 0.531 1.00 98.62 87 LEU A C 1
ATOM 725 O O . LEU A 1 87 ? 1.850 -0.485 1.185 1.00 98.62 87 LEU A O 1
ATOM 729 N N . ILE A 1 88 ? 1.043 -2.446 0.423 1.00 98.50 88 ILE A N 1
ATOM 730 C CA . ILE A 1 88 ? 1.971 -3.305 1.155 1.00 98.50 88 ILE A CA 1
ATOM 731 C C . ILE A 1 88 ? 2.421 -4.478 0.285 1.00 98.50 88 ILE A C 1
ATOM 733 O O . ILE A 1 88 ? 1.739 -4.885 -0.659 1.00 98.50 88 ILE A O 1
ATOM 737 N N . ASN A 1 89 ? 3.582 -5.037 0.610 1.00 98.25 89 ASN A N 1
ATOM 738 C CA . ASN A 1 89 ? 3.997 -6.321 0.075 1.00 98.25 89 ASN A CA 1
ATOM 739 C C . ASN A 1 89 ? 3.056 -7.433 0.566 1.00 98.25 89 ASN A C 1
ATOM 741 O O . ASN A 1 89 ? 2.840 -7.582 1.765 1.00 98.25 89 ASN A O 1
ATOM 745 N N . LYS A 1 90 ? 2.555 -8.268 -0.344 1.00 97.88 90 LYS A N 1
ATOM 746 C CA . LYS A 1 90 ? 1.669 -9.395 -0.043 1.00 97.88 90 LYS A CA 1
ATOM 747 C C . LYS A 1 90 ? 2.241 -10.316 1.034 1.00 97.88 90 LYS A C 1
ATOM 749 O O . LYS A 1 90 ? 1.501 -10.821 1.858 1.00 97.88 90 LYS 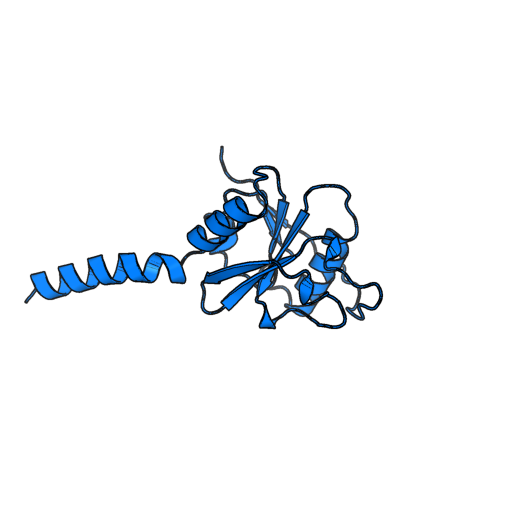A O 1
ATOM 754 N N . LYS A 1 91 ? 3.556 -10.536 1.065 1.00 96.81 91 LYS A N 1
ATOM 755 C CA . LYS A 1 91 ? 4.159 -11.415 2.082 1.00 96.81 91 LYS A CA 1
ATOM 756 C C . LYS A 1 91 ? 4.122 -10.822 3.503 1.00 96.81 91 LYS A C 1
ATOM 758 O O . LYS A 1 91 ? 4.275 -11.566 4.461 1.00 96.81 91 LYS A O 1
ATOM 763 N N . ASP A 1 92 ? 3.970 -9.501 3.615 1.00 96.50 92 ASP A N 1
ATOM 764 C CA . ASP A 1 92 ? 3.957 -8.774 4.887 1.00 96.50 92 ASP A CA 1
ATOM 765 C C . ASP A 1 92 ? 2.511 -8.594 5.408 1.00 96.50 92 ASP A C 1
ATOM 767 O O . ASP A 1 92 ? 2.303 -8.034 6.486 1.00 96.50 92 ASP A O 1
ATOM 771 N N . THR A 1 93 ? 1.495 -9.070 4.670 1.00 95.81 93 THR A N 1
ATOM 772 C CA . THR A 1 93 ? 0.115 -9.120 5.170 1.00 95.81 93 THR A CA 1
ATOM 773 C C . THR A 1 93 ? -0.042 -10.232 6.197 1.00 95.81 93 THR A C 1
ATOM 775 O O . THR A 1 93 ? 0.488 -11.329 6.032 1.00 95.81 93 THR A O 1
ATOM 778 N N . ARG A 1 94 ? -0.827 -9.960 7.238 1.00 94.94 94 ARG A N 1
ATOM 779 C CA . ARG A 1 94 ? -1.142 -10.910 8.306 1.00 94.94 94 ARG A CA 1
ATOM 780 C C . ARG A 1 94 ? -2.572 -11.416 8.159 1.00 94.94 94 ARG A C 1
ATOM 782 O O . ARG A 1 94 ? -3.495 -10.600 8.142 1.00 94.94 94 ARG A O 1
ATOM 789 N N . ALA A 1 95 ? -2.752 -12.731 8.059 1.00 93.31 95 ALA A N 1
ATOM 790 C CA . ALA A 1 95 ? -4.056 -13.354 7.813 1.00 93.31 95 ALA A CA 1
ATOM 791 C C . ALA A 1 95 ? -5.068 -13.081 8.941 1.00 93.31 95 ALA A C 1
ATOM 793 O O . ALA A 1 95 ? -6.268 -13.005 8.706 1.00 93.31 95 ALA A O 1
ATOM 794 N N . GLU A 1 96 ? -4.589 -12.880 10.169 1.00 94.62 96 GLU A N 1
ATOM 795 C CA . GLU A 1 96 ? -5.411 -12.505 11.319 1.00 94.62 96 GLU A CA 1
ATOM 796 C C . GLU A 1 96 ? -5.853 -11.033 11.322 1.00 94.62 96 GLU A C 1
ATOM 798 O O . GLU A 1 96 ? -6.676 -10.661 12.154 1.00 94.62 96 GLU A O 1
ATOM 803 N N . CYS A 1 97 ? -5.294 -10.199 10.437 1.00 95.81 97 CYS A N 1
ATOM 804 C CA . CYS A 1 97 ? -5.604 -8.770 10.322 1.00 95.81 97 CYS A CA 1
ATOM 805 C C . CYS A 1 97 ? -6.295 -8.406 9.002 1.00 95.81 97 CYS A C 1
ATOM 807 O O . CYS A 1 97 ? -7.022 -7.410 8.958 1.00 95.81 97 CYS A O 1
ATOM 809 N N . PHE A 1 98 ? -6.067 -9.177 7.934 1.00 96.62 98 PHE A N 1
ATOM 810 C CA . PHE A 1 98 ? -6.591 -8.885 6.603 1.00 96.62 98 PHE A CA 1
ATOM 811 C C . PHE A 1 98 ? -7.239 -10.110 5.956 1.00 96.62 98 PHE A C 1
ATOM 813 O O . PHE A 1 98 ? -6.671 -11.199 5.963 1.00 96.62 98 PHE A O 1
ATOM 820 N N . LYS A 1 99 ? -8.410 -9.907 5.349 1.00 97.00 99 LYS A N 1
ATOM 821 C CA . LYS A 1 99 ? -9.128 -10.908 4.550 1.00 97.00 99 LYS A CA 1
ATOM 822 C C . LYS A 1 99 ? -8.404 -11.105 3.218 1.00 97.00 99 LYS A C 1
ATOM 824 O O . LYS A 1 99 ? -8.302 -10.157 2.437 1.00 97.00 99 LYS A O 1
ATOM 829 N N . GLU A 1 100 ? -7.917 -12.316 2.954 1.00 94.69 100 GLU A N 1
ATOM 830 C CA . GLU A 1 100 ? -7.152 -12.645 1.739 1.00 94.69 100 GLU A CA 1
ATOM 831 C C . GLU A 1 100 ? -7.962 -12.349 0.464 1.00 94.69 100 GLU A C 1
ATOM 833 O O . GLU A 1 100 ? -7.436 -11.828 -0.516 1.00 94.69 100 GLU A O 1
ATOM 838 N N . GLU A 1 101 ? -9.267 -12.615 0.495 1.00 95.81 101 GLU A N 1
ATOM 839 C CA . GLU A 1 101 ? -10.202 -12.395 -0.609 1.00 95.81 101 GLU A CA 1
ATOM 840 C C . GLU A 1 101 ? -10.450 -10.913 -0.934 1.00 95.81 101 GLU A C 1
ATOM 842 O O . GLU A 1 101 ? -10.904 -10.591 -2.031 1.00 95.81 101 GLU A O 1
ATOM 847 N N . ALA A 1 102 ? -10.139 -10.009 -0.002 1.00 95.81 102 ALA A N 1
ATOM 848 C CA . ALA A 1 102 ? -10.300 -8.566 -0.165 1.00 95.81 102 ALA A CA 1
ATOM 849 C C . ALA A 1 102 ? -8.991 -7.857 -0.561 1.00 95.81 102 ALA A C 1
ATOM 851 O O . ALA A 1 102 ? -8.981 -6.640 -0.759 1.00 95.81 102 ALA A O 1
ATOM 852 N N . LEU A 1 103 ? -7.880 -8.595 -0.682 1.00 97.44 103 LEU A N 1
ATOM 853 C CA . LEU A 1 103 ? -6.620 -8.061 -1.190 1.00 97.44 103 LEU A CA 1
ATOM 854 C C . LEU A 1 103 ? -6.757 -7.738 -2.679 1.00 97.44 103 LEU A C 1
ATOM 856 O O . LEU A 1 103 ? -7.137 -8.598 -3.472 1.00 97.44 103 LEU A O 1
ATOM 860 N N . ILE A 1 104 ? -6.374 -6.530 -3.093 1.00 97.75 104 ILE A N 1
ATOM 861 C CA . ILE A 1 104 ? -6.399 -6.127 -4.504 1.00 97.75 104 ILE A CA 1
ATOM 862 C C . ILE A 1 104 ? -4.969 -6.199 -5.060 1.00 97.75 104 ILE A C 1
ATOM 864 O O . ILE A 1 104 ? -4.153 -5.331 -4.741 1.00 97.75 104 ILE A O 1
ATOM 868 N N . PRO A 1 105 ? -4.609 -7.186 -5.903 1.00 98.12 105 PRO A N 1
ATOM 869 C CA . PRO A 1 105 ? -3.267 -7.267 -6.473 1.00 98.12 105 PRO A CA 1
ATOM 870 C C . PRO A 1 105 ? -3.018 -6.120 -7.455 1.00 98.12 105 PRO A C 1
ATOM 872 O O . PRO A 1 105 ? -3.810 -5.897 -8.375 1.00 98.12 105 PRO A O 1
ATOM 875 N N . VAL A 1 106 ? -1.895 -5.416 -7.285 1.00 98.00 106 VAL A N 1
ATOM 876 C CA . VAL A 1 106 ? -1.524 -4.254 -8.117 1.00 98.00 106 VAL A CA 1
ATOM 877 C C . VAL A 1 106 ? -0.183 -4.418 -8.837 1.00 98.00 106 VAL A C 1
ATOM 879 O O . VAL A 1 106 ? 0.183 -3.584 -9.665 1.00 98.00 106 VAL A O 1
ATOM 882 N N . GLY A 1 107 ? 0.509 -5.538 -8.622 1.00 96.88 107 GLY A N 1
ATOM 883 C CA . GLY A 1 107 ? 1.607 -6.003 -9.472 1.00 96.88 107 GLY A CA 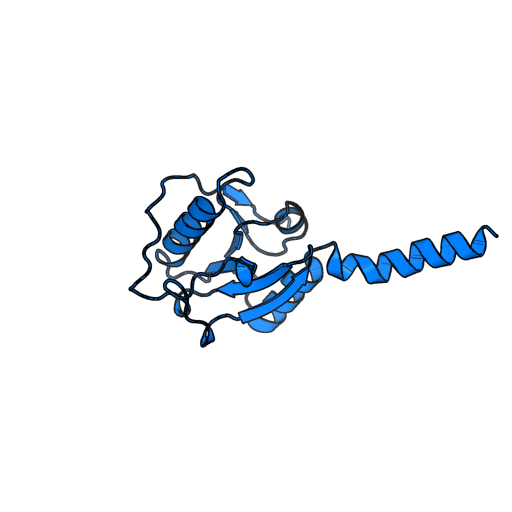1
ATOM 884 C C . GLY A 1 107 ? 2.922 -6.211 -8.730 1.00 96.88 107 GLY A C 1
ATOM 885 O O . GLY A 1 107 ? 2.968 -6.250 -7.507 1.00 96.88 107 GLY A O 1
ATOM 886 N N . TYR A 1 108 ? 4.005 -6.349 -9.493 1.00 95.88 108 TYR A N 1
ATOM 887 C CA . TYR A 1 108 ? 5.343 -6.624 -8.973 1.00 95.88 108 TYR A CA 1
ATOM 888 C C . TYR A 1 108 ? 6.311 -5.485 -9.290 1.00 95.88 108 TYR A C 1
ATOM 890 O O . TYR A 1 108 ? 6.431 -5.091 -10.455 1.00 95.88 108 TYR A O 1
ATOM 898 N N . ALA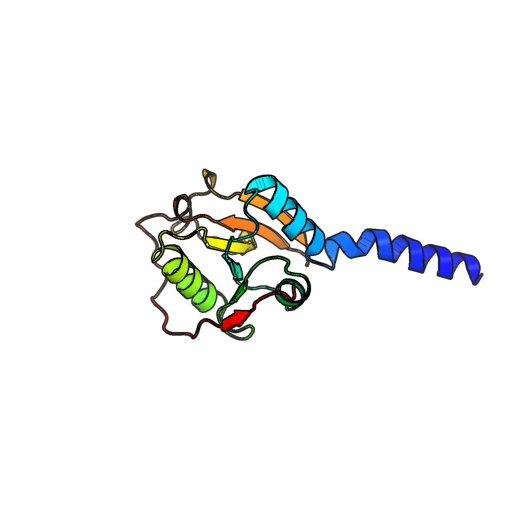 A 1 109 ? 7.004 -5.003 -8.257 1.00 95.06 109 ALA A N 1
ATOM 899 C CA . ALA A 1 109 ? 8.061 -3.993 -8.323 1.00 95.06 109 ALA A CA 1
ATOM 900 C C . ALA A 1 109 ? 8.970 -4.112 -7.088 1.00 95.06 109 ALA A C 1
ATOM 902 O O . ALA A 1 109 ? 8.536 -4.587 -6.039 1.00 95.06 109 ALA A O 1
ATOM 903 N N . HIS A 1 110 ? 10.234 -3.697 -7.192 1.00 93.44 110 HIS A N 1
ATOM 904 C CA . HIS A 1 110 ? 11.214 -3.750 -6.093 1.00 93.44 110 HIS A CA 1
ATOM 905 C C . HIS A 1 110 ? 11.345 -5.135 -5.430 1.00 93.44 110 HIS A C 1
ATOM 907 O O . HIS A 1 110 ? 11.546 -5.249 -4.224 1.00 93.44 110 HIS A O 1
ATOM 913 N N . ARG A 1 111 ? 11.248 -6.209 -6.226 1.00 93.25 111 ARG A N 1
ATOM 914 C CA . ARG A 1 111 ? 11.301 -7.606 -5.751 1.00 93.25 111 ARG A CA 1
ATOM 915 C C . ARG A 1 111 ? 10.181 -7.991 -4.770 1.00 93.25 111 ARG A C 1
ATOM 917 O O . ARG A 1 111 ? 10.336 -8.921 -3.982 1.00 93.25 111 ARG A O 1
ATOM 924 N N . ALA A 1 112 ? 9.053 -7.288 -4.829 1.00 96.50 112 ALA A N 1
ATOM 925 C CA . ALA A 1 112 ? 7.895 -7.488 -3.972 1.00 96.50 112 ALA A CA 1
ATOM 926 C C . ALA A 1 112 ? 6.607 -7.578 -4.798 1.00 96.50 112 ALA A C 1
ATOM 928 O O . ALA A 1 112 ? 6.448 -6.879 -5.802 1.00 96.50 112 ALA A O 1
ATOM 929 N N . GLN A 1 113 ? 5.693 -8.451 -4.369 1.00 97.88 113 GLN A N 1
ATOM 930 C CA . GLN A 1 113 ? 4.326 -8.505 -4.885 1.00 97.88 113 GLN A CA 1
ATOM 931 C C . GLN A 1 113 ? 3.498 -7.512 -4.085 1.00 97.88 113 GLN A C 1
ATOM 933 O O . GLN A 1 113 ? 3.407 -7.649 -2.873 1.00 97.88 113 GLN A O 1
ATOM 938 N N . TRP A 1 114 ? 2.916 -6.518 -4.733 1.00 98.44 114 TRP A N 1
ATOM 939 C CA . TRP A 1 114 ? 2.187 -5.448 -4.070 1.00 98.44 114 TRP A CA 1
ATOM 940 C C . TRP A 1 114 ? 0.685 -5.695 -4.126 1.00 98.44 114 TRP A C 1
ATOM 942 O O . TRP A 1 114 ? 0.125 -6.031 -5.177 1.00 98.44 114 TRP A O 1
ATOM 952 N N . VAL A 1 115 ? 0.040 -5.487 -2.984 1.00 98.56 115 VAL A N 1
ATOM 953 C CA . VAL A 1 115 ? -1.412 -5.531 -2.822 1.00 98.56 115 VAL A CA 1
ATOM 954 C C . VAL A 1 115 ? -1.897 -4.227 -2.205 1.00 98.56 115 VAL A C 1
ATOM 956 O O . VAL A 1 115 ? -1.208 -3.606 -1.393 1.00 98.56 115 VAL A O 1
ATOM 959 N N . LEU A 1 116 ? -3.087 -3.817 -2.622 1.00 98.00 116 LEU A N 1
ATOM 960 C CA . LEU A 1 116 ? -3.800 -2.666 -2.103 1.00 98.00 116 LEU A CA 1
ATOM 961 C C . LEU A 1 116 ? -4.913 -3.153 -1.170 1.00 98.00 116 LEU A C 1
ATOM 963 O O . LEU A 1 116 ? -5.655 -4.077 -1.506 1.00 98.00 116 LEU A O 1
ATOM 967 N N . LEU A 1 117 ? -5.014 -2.525 -0.004 1.00 97.19 117 LEU A N 1
ATOM 968 C CA . LEU A 1 117 ? -5.968 -2.853 1.049 1.00 97.19 117 LEU A CA 1
ATOM 969 C C . LEU A 1 117 ? -6.930 -1.686 1.230 1.00 97.19 117 LEU A C 1
ATOM 971 O O . LEU A 1 117 ? -6.483 -0.569 1.490 1.00 97.19 117 LEU A O 1
ATOM 975 N N . SER A 1 118 ? -8.231 -1.941 1.127 1.00 95.38 118 SER A N 1
ATOM 976 C CA . SER A 1 118 ? -9.268 -1.008 1.576 1.00 95.38 118 SER A CA 1
ATOM 977 C C . SER A 1 118 ? -9.688 -1.332 3.012 1.00 95.38 118 SER A C 1
ATOM 979 O O . SER A 1 118 ? -9.293 -2.352 3.583 1.00 95.38 118 SER A O 1
ATOM 981 N N . ARG A 1 119 ? -10.533 -0.482 3.603 1.00 94.88 119 ARG A N 1
ATOM 982 C CA . ARG A 1 119 ? -11.112 -0.726 4.932 1.00 94.88 119 ARG A CA 1
ATOM 983 C C . ARG A 1 119 ? -11.868 -2.061 5.018 1.00 94.88 119 ARG A C 1
ATOM 985 O O . ARG A 1 119 ? -11.850 -2.692 6.070 1.00 94.88 119 ARG A O 1
ATOM 992 N N . ASP A 1 120 ? -12.464 -2.525 3.922 1.00 93.44 120 ASP A N 1
ATOM 993 C CA . ASP A 1 120 ? -13.229 -3.781 3.886 1.00 93.44 120 ASP A CA 1
ATOM 994 C C . ASP A 1 120 ? -12.346 -5.027 4.030 1.00 93.44 120 ASP A C 1
ATOM 996 O O . ASP A 1 120 ? -12.825 -6.085 4.456 1.00 93.44 120 ASP A O 1
ATOM 1000 N N . ALA A 1 121 ? -11.048 -4.889 3.734 1.00 95.62 121 ALA A N 1
ATOM 1001 C CA . ALA A 1 121 ? -10.068 -5.944 3.932 1.00 95.62 121 ALA A CA 1
ATOM 1002 C C . ALA A 1 121 ? -9.720 -6.165 5.408 1.00 95.62 121 ALA A C 1
ATOM 1004 O O . ALA A 1 121 ? -9.169 -7.211 5.726 1.00 95.62 121 ALA A O 1
ATOM 1005 N N . LEU A 1 122 ? -10.041 -5.235 6.314 1.00 95.69 122 LEU A N 1
ATOM 1006 C CA . LEU A 1 122 ? -9.733 -5.386 7.736 1.00 95.69 122 LEU A CA 1
ATOM 1007 C C . LEU A 1 122 ? -10.600 -6.471 8.395 1.00 95.69 122 LEU A C 1
ATOM 1009 O O . LEU A 1 122 ? -11.779 -6.648 8.074 1.00 95.69 122 LEU A O 1
ATOM 1013 N N . THR A 1 123 ? -10.015 -7.174 9.361 1.00 95.12 123 THR A N 1
ATOM 1014 C CA . THR A 1 123 ? -10.705 -8.141 10.229 1.00 95.12 123 THR A CA 1
ATOM 1015 C C . THR A 1 123 ? -10.775 -7.631 11.666 1.00 95.12 123 THR A C 1
ATOM 1017 O O . THR A 1 123 ? -9.798 -7.089 12.168 1.00 95.12 123 THR A O 1
ATOM 1020 N N . ASP A 1 124 ? -11.833 -7.936 12.413 1.00 86.88 124 ASP A N 1
ATOM 1021 C CA . ASP A 1 124 ? -11.954 -7.481 13.811 1.00 86.88 124 ASP A CA 1
ATOM 1022 C C . ASP A 1 124 ? -10.971 -8.152 14.797 1.00 86.88 124 ASP A C 1
ATOM 1024 O O . ASP A 1 124 ? -10.870 -7.741 15.951 1.00 86.88 124 ASP A O 1
ATOM 1028 N N . LYS A 1 125 ? -10.233 -9.184 14.361 1.00 85.06 125 LYS A N 1
ATOM 1029 C CA . LYS A 1 125 ? -9.365 -10.036 15.198 1.00 85.06 125 LYS A CA 1
ATOM 1030 C C . LYS A 1 125 ? -7.863 -9.765 15.034 1.00 85.06 125 LYS A C 1
ATOM 1032 O O . LYS A 1 125 ? -7.046 -10.647 15.285 1.00 85.06 125 LYS A O 1
ATOM 1037 N N . CYS A 1 126 ? -7.489 -8.550 14.649 1.00 90.69 126 CYS A N 1
ATOM 1038 C CA . CYS A 1 126 ? -6.085 -8.200 14.465 1.00 90.69 126 CYS A CA 1
ATOM 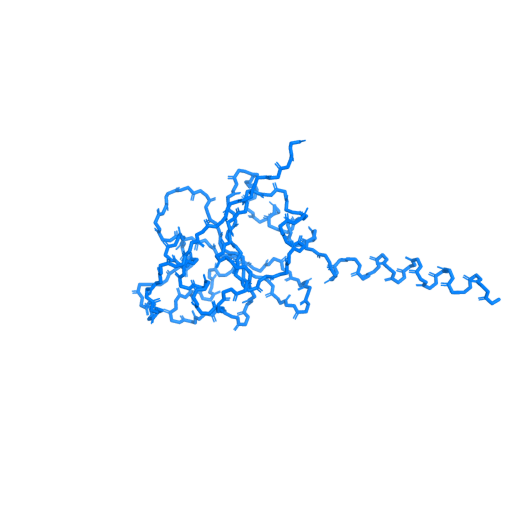1039 C C . CYS A 1 126 ? -5.349 -8.033 15.808 1.00 90.69 126 CYS A C 1
ATOM 1041 O O . CYS A 1 126 ? -5.695 -7.1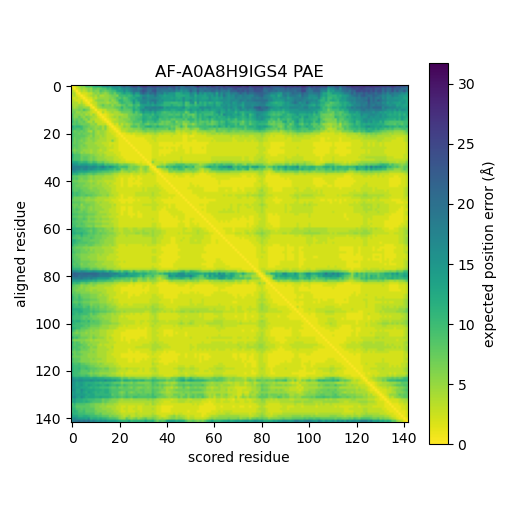67 16.612 1.00 90.69 126 CYS A O 1
ATOM 1043 N N . SER A 1 127 ? -4.291 -8.818 16.038 1.00 90.50 127 SER A N 1
ATOM 1044 C CA . SER A 1 127 ? -3.485 -8.792 17.272 1.00 90.50 127 SER A CA 1
ATOM 1045 C C . SER A 1 127 ? -2.244 -7.893 17.190 1.00 90.50 127 SER A C 1
ATOM 1047 O O . SER A 1 127 ? -1.311 -8.043 17.983 1.00 90.50 127 SER A O 1
ATOM 1049 N N . LEU A 1 128 ? -2.188 -6.974 16.220 1.00 90.00 128 LEU A N 1
ATOM 1050 C CA . LEU A 1 128 ? -1.070 -6.041 16.094 1.00 90.00 128 LEU A CA 1
ATOM 1051 C C . LEU A 1 128 ? -0.989 -5.128 17.330 1.00 90.00 128 LEU A C 1
ATOM 1053 O O . LEU A 1 128 ? -1.995 -4.527 17.719 1.00 90.00 128 LEU A O 1
ATOM 1057 N N . PRO A 1 129 ? 0.198 -4.970 17.947 1.00 90.12 129 PRO A N 1
ATOM 1058 C CA . PRO A 1 129 ? 0.351 -4.082 19.089 1.00 90.12 129 PRO A CA 1
ATOM 1059 C C . PRO A 1 129 ? 0.126 -2.641 18.644 1.00 90.12 129 PRO A C 1
ATOM 1061 O O . PRO A 1 129 ? 0.741 -2.190 17.675 1.00 90.12 129 PRO A O 1
ATOM 1064 N N . LYS A 1 130 ? -0.727 -1.899 19.358 1.00 89.19 130 LYS A N 1
ATOM 1065 C CA . LYS A 1 130 ? -0.942 -0.471 19.088 1.00 89.19 130 LYS A CA 1
ATOM 1066 C C . LYS A 1 130 ? 0.391 0.273 19.101 1.00 89.19 130 LYS A C 1
ATOM 1068 O O . LYS A 1 130 ? 1.259 0.008 19.932 1.00 89.19 130 LYS A O 1
ATOM 1073 N N . THR A 1 131 ? 0.542 1.220 18.186 1.00 92.56 131 THR A N 1
ATOM 1074 C CA . THR A 1 131 ? 1.762 2.013 18.052 1.00 92.56 131 THR A CA 1
ATOM 1075 C C . THR A 1 131 ? 1.448 3.505 18.026 1.00 92.56 131 THR A C 1
ATOM 1077 O O . THR A 1 131 ? 0.339 3.907 17.682 1.00 92.56 131 THR A O 1
ATOM 1080 N N . SER A 1 132 ? 2.432 4.320 18.397 1.00 89.88 132 SER A N 1
ATOM 1081 C CA . SER A 1 132 ? 2.349 5.784 18.456 1.00 89.88 132 SER A CA 1
ATOM 1082 C C . SER A 1 132 ? 3.364 6.471 17.537 1.00 89.88 132 SER A C 1
ATOM 1084 O O . SER A 1 132 ? 3.693 7.638 17.736 1.00 89.88 132 SER A O 1
ATOM 1086 N N . ILE A 1 133 ? 3.894 5.752 16.541 1.00 95.12 133 ILE A N 1
ATOM 1087 C CA . ILE A 1 133 ? 4.810 6.343 15.560 1.00 95.12 133 ILE A CA 1
ATOM 1088 C C . ILE A 1 133 ? 4.087 7.366 14.679 1.00 95.12 133 ILE A C 1
ATOM 1090 O O . ILE A 1 133 ? 2.916 7.201 14.332 1.00 95.12 133 ILE A O 1
ATOM 1094 N N . SER A 1 134 ? 4.802 8.423 14.307 1.00 94.75 134 SER A N 1
ATOM 1095 C CA . SER A 1 134 ? 4.250 9.515 13.509 1.00 94.75 134 SER A CA 1
ATOM 1096 C C . SER A 1 134 ? 3.919 9.082 12.082 1.00 94.75 134 SER A C 1
ATOM 1098 O O . SER A 1 134 ? 4.666 8.332 11.449 1.00 94.75 134 SER A O 1
ATOM 1100 N N . ALA A 1 135 ? 2.819 9.621 11.558 1.00 95.94 135 ALA A N 1
ATOM 1101 C CA . ALA A 1 135 ? 2.481 9.561 10.145 1.00 95.94 135 ALA A CA 1
ATOM 1102 C C . ALA A 1 135 ? 3.035 10.799 9.425 1.00 95.94 135 ALA A C 1
ATOM 1104 O O . ALA A 1 135 ? 2.805 11.932 9.848 1.00 95.94 135 ALA A O 1
ATOM 1105 N N . PHE A 1 136 ? 3.731 10.578 8.320 1.00 97.19 136 PHE A N 1
ATOM 1106 C CA . PHE A 1 136 ? 4.277 11.601 7.439 1.00 97.19 136 PHE A CA 1
ATOM 1107 C C . PHE A 1 136 ? 3.439 11.649 6.169 1.00 97.19 136 PHE A C 1
ATOM 1109 O O . PHE A 1 136 ? 3.009 10.606 5.678 1.00 97.19 136 PHE A O 1
ATOM 1116 N N . LYS A 1 137 ? 3.186 12.853 5.658 1.00 96.62 137 LYS A N 1
ATOM 1117 C CA . LYS A 1 137 ? 2.331 13.086 4.491 1.00 96.62 137 LYS A CA 1
ATOM 1118 C C . LYS A 1 137 ? 3.160 13.637 3.339 1.00 96.62 137 LYS A C 1
ATOM 1120 O O . LYS A 1 137 ? 4.057 14.443 3.565 1.00 96.62 137 LYS A O 1
ATOM 1125 N N . TYR A 1 138 ? 2.815 13.235 2.125 1.00 95.81 138 TYR A N 1
ATOM 1126 C CA . TYR A 1 138 ? 3.360 13.778 0.890 1.00 95.81 138 TYR A CA 1
ATOM 1127 C C . TYR A 1 138 ? 2.220 14.080 -0.082 1.00 95.81 138 TYR A C 1
ATOM 1129 O O . TYR A 1 138 ? 1.332 13.248 -0.289 1.00 95.81 138 TYR A O 1
ATOM 1137 N N . GLU A 1 139 ? 2.259 15.271 -0.671 1.00 95.38 139 GLU A N 1
ATOM 1138 C CA . GLU A 1 139 ? 1.349 15.692 -1.730 1.00 95.38 139 GLU A CA 1
ATOM 1139 C C . GLU A 1 139 ? 2.134 15.769 -3.041 1.00 95.38 139 GLU A C 1
ATOM 1141 O O . GLU A 1 139 ? 3.169 16.444 -3.085 1.00 95.38 139 GLU A O 1
ATOM 1146 N N . PRO A 1 140 ? 1.690 15.069 -4.097 1.00 91.31 140 PRO A N 1
ATOM 1147 C CA . PRO A 1 140 ? 2.356 15.147 -5.382 1.00 91.31 140 PRO A CA 1
ATOM 1148 C C . PRO A 1 140 ? 2.174 16.545 -5.993 1.00 91.31 140 PRO A C 1
ATOM 1150 O O . PRO A 1 140 ? 1.131 17.176 -5.788 1.00 91.31 140 PRO A O 1
ATOM 1153 N N . PRO A 1 141 ? 3.169 17.049 -6.742 1.00 85.44 141 PRO A N 1
ATOM 1154 C CA . PRO A 1 141 ? 3.018 18.293 -7.486 1.00 85.44 141 PRO A CA 1
ATOM 1155 C C . PRO A 1 141 ? 1.873 18.176 -8.505 1.00 85.44 141 PRO A C 1
ATOM 1157 O O . PRO A 1 141 ? 1.643 17.100 -9.061 1.00 85.44 141 PRO A O 1
ATOM 1160 N N . LYS A 1 142 ? 1.154 19.286 -8.715 1.00 73.62 142 LYS A N 1
ATOM 1161 C CA . LYS A 1 142 ? 0.074 19.396 -9.708 1.00 73.62 142 LYS A CA 1
ATOM 1162 C C . LYS A 1 142 ? 0.609 19.504 -11.129 1.00 73.62 142 LYS A C 1
ATOM 1164 O O . LYS A 1 142 ? 1.666 20.153 -11.298 1.00 73.62 142 LYS A O 1
#